Protein AF-A0A842XW14-F1 (afdb_monomer_lite)

Structure (mmCIF, N/CA/C/O backbone):
data_AF-A0A842XW14-F1
#
_entry.id   AF-A0A842XW14-F1
#
loop_
_atom_site.group_PDB
_atom_site.id
_atom_site.type_symbol
_atom_site.label_atom_id
_atom_site.label_alt_id
_atom_si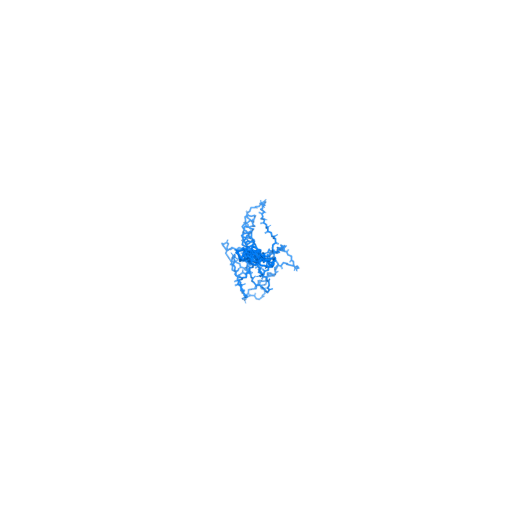te.label_comp_id
_atom_site.label_asym_id
_atom_site.label_entity_id
_atom_site.label_seq_id
_atom_site.pdbx_PDB_ins_code
_atom_site.Cartn_x
_atom_site.Cartn_y
_atom_site.Cartn_z
_atom_site.occupancy
_atom_site.B_iso_or_equiv
_atom_site.auth_seq_id
_atom_site.auth_comp_id
_atom_site.auth_asym_id
_atom_site.auth_atom_id
_atom_site.pdbx_PDB_model_num
ATOM 1 N N . MET A 1 1 ? -51.300 7.026 82.397 1.00 35.69 1 MET A N 1
ATOM 2 C CA . MET A 1 1 ? -50.191 6.154 81.937 1.00 35.69 1 MET A CA 1
ATOM 3 C C . MET A 1 1 ? -49.893 6.423 80.461 1.00 35.69 1 MET A C 1
ATOM 5 O O . MET A 1 1 ? -50.723 6.109 79.620 1.00 35.69 1 MET A O 1
ATOM 9 N N . ARG A 1 2 ? -48.755 7.052 80.123 1.00 41.75 2 ARG A N 1
ATOM 10 C CA . ARG A 1 2 ? -48.325 7.277 78.725 1.00 41.75 2 ARG A CA 1
ATOM 11 C C . ARG A 1 2 ? -47.311 6.206 78.323 1.00 41.75 2 ARG A C 1
ATOM 13 O O . ARG A 1 2 ? -46.204 6.173 78.850 1.00 41.75 2 ARG A O 1
ATOM 20 N N . VAL A 1 3 ? -47.691 5.346 77.382 1.00 51.59 3 VAL A N 1
ATOM 21 C CA . VAL A 1 3 ? -46.835 4.283 76.839 1.00 51.59 3 VAL A CA 1
ATOM 22 C C . VAL A 1 3 ? -45.753 4.903 75.943 1.00 51.59 3 VAL A C 1
ATOM 24 O O . VAL A 1 3 ? -46.060 5.491 74.903 1.00 51.59 3 VAL A O 1
ATOM 27 N N . LYS A 1 4 ? -44.478 4.782 76.341 1.00 53.12 4 LYS A N 1
ATOM 28 C CA . LYS A 1 4 ? -43.309 5.168 75.529 1.00 53.12 4 LYS A CA 1
ATOM 29 C C . LYS A 1 4 ? -43.248 4.278 74.280 1.00 53.12 4 LYS A C 1
ATOM 31 O O . LYS A 1 4 ? -42.921 3.099 74.366 1.00 53.12 4 LYS A O 1
ATOM 36 N N . LYS A 1 5 ? -43.556 4.836 73.105 1.00 54.53 5 LYS A N 1
ATOM 37 C CA . LYS A 1 5 ? -43.318 4.162 71.816 1.00 54.53 5 LYS A CA 1
ATOM 38 C C . LYS A 1 5 ? -41.808 4.097 71.563 1.00 54.53 5 LYS A C 1
ATOM 40 O O . LYS A 1 5 ? -41.139 5.126 71.598 1.00 54.53 5 LYS A O 1
ATOM 45 N N . SER A 1 6 ? -41.288 2.893 71.323 1.00 57.12 6 SER A N 1
ATOM 46 C CA . SER A 1 6 ? -39.859 2.644 71.113 1.00 57.12 6 SER A CA 1
ATOM 47 C C . SER A 1 6 ? -39.310 3.386 69.877 1.00 57.12 6 SER A C 1
ATOM 49 O O . SER A 1 6 ? -39.993 3.473 68.847 1.00 57.12 6 SER A O 1
ATOM 51 N N . PRO A 1 7 ? -38.067 3.906 69.937 1.00 56.12 7 PRO A N 1
ATOM 52 C CA . PRO A 1 7 ? -37.458 4.700 68.860 1.00 56.12 7 PRO A CA 1
ATOM 53 C C . PRO A 1 7 ? -37.222 3.896 67.567 1.00 56.12 7 PRO A C 1
ATOM 55 O O . PRO A 1 7 ? -37.157 4.467 66.479 1.00 56.12 7 PRO A O 1
ATOM 58 N N . PHE A 1 8 ? -37.206 2.563 67.649 1.00 54.59 8 PHE A N 1
ATOM 59 C CA . PHE A 1 8 ? -36.977 1.664 66.513 1.00 54.59 8 PHE A CA 1
ATOM 60 C C . PHE A 1 8 ? -38.093 1.656 65.457 1.00 54.59 8 PHE A C 1
ATOM 62 O O . PHE A 1 8 ? -37.846 1.315 64.301 1.00 54.59 8 PHE A O 1
ATOM 69 N N . LYS A 1 9 ? -39.319 2.089 65.786 1.00 51.59 9 LYS A N 1
ATOM 70 C CA . LYS A 1 9 ? -40.409 2.163 64.794 1.00 51.59 9 LYS A CA 1
ATOM 71 C C . LYS A 1 9 ? -40.270 3.332 63.806 1.00 51.59 9 LYS A C 1
ATOM 73 O O . LYS A 1 9 ? -40.943 3.316 62.777 1.00 51.59 9 LYS A O 1
ATOM 78 N N . ARG A 1 10 ? -39.412 4.329 64.077 1.00 50.72 10 ARG A N 1
ATOM 79 C CA . ARG A 1 10 ? -39.218 5.502 63.197 1.00 50.72 10 ARG A CA 1
ATOM 80 C C . ARG A 1 10 ? -38.214 5.274 62.061 1.00 50.72 10 ARG A C 1
ATOM 82 O O . ARG A 1 10 ? -38.379 5.888 61.013 1.00 50.72 10 ARG A O 1
ATOM 89 N N . LEU A 1 11 ? -37.267 4.344 62.201 1.00 55.06 11 LEU A N 1
ATOM 90 C CA . LEU A 1 11 ? -36.289 4.024 61.146 1.00 55.06 11 LEU A CA 1
ATOM 91 C C . LEU A 1 11 ? -36.892 3.241 59.966 1.00 55.06 11 LEU A C 1
ATOM 93 O O . LEU A 1 11 ? -36.373 3.274 58.856 1.00 55.06 11 LEU A O 1
ATOM 97 N N . ARG A 1 12 ? -38.041 2.582 60.158 1.00 52.84 12 ARG A N 1
ATOM 98 C CA . ARG A 1 12 ? -38.680 1.742 59.128 1.00 52.84 12 ARG A CA 1
ATOM 99 C C . ARG A 1 12 ? -39.510 2.532 58.097 1.00 52.84 12 ARG A C 1
ATOM 101 O O . ARG A 1 12 ? -40.122 1.925 57.221 1.00 52.84 12 ARG A O 1
ATOM 108 N N . LYS A 1 13 ? -39.553 3.871 58.192 1.00 51.78 13 LYS A N 1
ATOM 109 C CA . LYS A 1 13 ? -40.448 4.738 57.396 1.00 51.78 13 LYS A CA 1
ATOM 110 C C . LYS A 1 13 ? -39.826 5.325 56.114 1.00 51.78 13 LYS A C 1
ATOM 112 O O . LYS A 1 13 ? -40.566 5.871 55.305 1.00 51.78 13 LYS A O 1
ATOM 117 N N . ASN A 1 14 ? -38.527 5.127 55.864 1.00 54.88 14 ASN A N 1
ATOM 118 C CA . ASN A 1 14 ? -37.814 5.667 54.690 1.00 54.88 14 ASN A CA 1
ATOM 119 C C . ASN A 1 14 ? -37.625 4.654 53.539 1.00 54.88 14 ASN A C 1
ATOM 121 O O . ASN A 1 14 ? -36.619 4.670 52.842 1.00 54.88 14 ASN A O 1
ATOM 125 N N . LYS A 1 15 ? -38.597 3.763 53.298 1.00 55.72 15 LYS A N 1
ATOM 126 C CA . LYS A 1 15 ? -38.545 2.816 52.162 1.00 55.72 15 LYS A CA 1
ATOM 127 C C . LYS A 1 15 ? -38.905 3.431 50.801 1.00 55.72 15 LYS A C 1
ATOM 129 O O . LYS A 1 15 ? -38.630 2.815 49.781 1.00 55.72 15 LYS A O 1
ATOM 134 N N . LYS A 1 16 ? -39.499 4.631 50.767 1.00 55.66 16 LYS A N 1
ATOM 135 C CA . LYS A 1 16 ? -39.965 5.265 49.517 1.00 55.66 16 LYS A CA 1
ATOM 136 C C . LYS A 1 16 ? -38.845 5.859 48.648 1.00 55.66 16 LYS A C 1
ATOM 138 O O . LYS A 1 16 ? -39.075 6.073 47.468 1.00 55.66 16 LYS A O 1
ATOM 143 N N . ALA A 1 17 ? -37.651 6.085 49.204 1.00 57.38 17 ALA A N 1
ATOM 144 C CA . ALA A 1 17 ? -36.515 6.679 48.486 1.00 57.38 17 ALA A CA 1
ATOM 145 C C . ALA A 1 17 ? -35.381 5.683 48.167 1.00 57.38 17 ALA A C 1
ATOM 147 O O . ALA A 1 17 ? -34.461 6.021 47.429 1.00 57.38 17 ALA A O 1
ATOM 148 N N . ALA A 1 18 ? -35.445 4.451 48.686 1.00 62.31 18 ALA A N 1
ATOM 149 C CA . ALA A 1 18 ? -34.406 3.450 48.450 1.00 62.31 18 ALA A CA 1
ATOM 150 C C . ALA A 1 18 ? -34.466 2.867 47.028 1.00 62.31 18 ALA A C 1
ATOM 152 O O . ALA A 1 18 ? -33.426 2.696 46.404 1.00 62.31 18 ALA A O 1
ATOM 153 N N . SER A 1 19 ? -35.661 2.596 46.483 1.00 68.94 19 SER A N 1
ATOM 154 C CA . SER A 1 19 ? -35.764 2.006 45.140 1.00 68.94 19 SER A CA 1
ATOM 155 C C . SER A 1 19 ? -35.333 2.955 44.014 1.00 68.94 19 SER A C 1
ATOM 157 O O . SER A 1 19 ? -34.617 2.483 43.133 1.00 68.94 19 SER A O 1
ATOM 159 N N . PRO A 1 20 ? -35.651 4.272 44.033 1.00 82.12 20 PRO A N 1
ATOM 160 C CA . PRO A 1 20 ? -35.146 5.192 43.015 1.00 82.12 20 PRO A CA 1
AT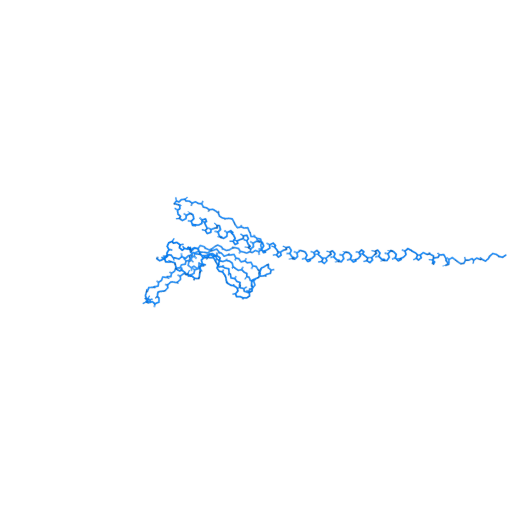OM 161 C C . PRO A 1 20 ? -33.626 5.365 43.097 1.00 82.12 20 PRO A C 1
ATOM 163 O O . PRO A 1 20 ? -32.967 5.415 42.066 1.00 82.12 20 PRO A O 1
ATOM 166 N N . ALA A 1 21 ? -33.059 5.393 44.309 1.00 82.25 21 ALA A N 1
ATOM 167 C CA . ALA A 1 21 ? -31.615 5.499 44.506 1.00 82.25 21 ALA A CA 1
ATOM 168 C C . ALA A 1 21 ? -30.872 4.257 43.986 1.00 82.25 21 ALA A C 1
ATOM 170 O O . ALA A 1 21 ? -29.895 4.387 43.258 1.00 82.25 21 ALA A O 1
ATOM 171 N N . ILE A 1 22 ? -31.368 3.053 44.292 1.00 83.19 22 ILE A N 1
ATOM 172 C CA . ILE A 1 22 ? -30.786 1.798 43.789 1.00 83.19 22 ILE A CA 1
ATOM 173 C C . ILE A 1 22 ? -30.888 1.733 42.260 1.00 83.19 22 ILE A C 1
ATOM 175 O O . ILE A 1 22 ? -29.916 1.389 41.596 1.00 83.19 22 ILE A O 1
ATOM 179 N N . SER A 1 23 ? -32.033 2.114 41.686 1.00 86.38 23 SER A N 1
ATOM 180 C CA . SER A 1 23 ? -32.217 2.102 40.232 1.00 86.38 23 SER A CA 1
ATOM 181 C C . SER A 1 23 ? -31.313 3.116 39.530 1.00 86.38 23 SER A C 1
ATOM 183 O O . SER A 1 23 ? -30.746 2.800 38.490 1.00 86.38 23 SER A O 1
ATOM 185 N N . MET A 1 24 ? -31.129 4.306 40.111 1.00 88.75 24 MET A N 1
ATOM 186 C CA . MET A 1 24 ? -30.204 5.314 39.592 1.00 88.75 24 MET A CA 1
ATOM 187 C C . MET A 1 24 ? -28.760 4.802 39.608 1.00 88.75 24 MET A C 1
ATOM 189 O O . MET A 1 24 ? -28.069 4.955 38.610 1.00 88.75 24 MET A O 1
ATOM 193 N N . VAL A 1 25 ? -28.328 4.141 40.689 1.00 91.50 25 VAL A N 1
ATOM 194 C CA . VAL A 1 25 ? -26.983 3.545 40.788 1.00 91.50 25 VAL A CA 1
ATOM 195 C C . VAL A 1 25 ? -26.774 2.440 39.752 1.00 91.50 25 VAL A C 1
ATOM 197 O O . VAL A 1 25 ? -25.713 2.364 39.141 1.00 91.50 25 VAL A O 1
ATOM 200 N N . ILE A 1 26 ? -27.781 1.594 39.519 1.00 92.44 26 ILE A N 1
ATOM 201 C CA . ILE A 1 26 ? -27.700 0.550 38.488 1.00 92.44 26 ILE A CA 1
ATOM 202 C C . ILE A 1 26 ? -27.589 1.185 37.098 1.00 92.44 26 ILE A C 1
ATOM 204 O O . ILE A 1 26 ? -26.730 0.787 36.318 1.00 92.44 26 ILE A O 1
ATOM 208 N N . ILE A 1 27 ? -28.414 2.192 36.793 1.00 94.94 27 ILE A N 1
ATOM 209 C CA . ILE A 1 27 ? -28.378 2.881 35.498 1.00 94.94 27 ILE A CA 1
ATOM 210 C C . ILE A 1 27 ? -27.020 3.554 35.288 1.00 94.94 27 ILE A C 1
ATOM 212 O O . ILE A 1 27 ? -26.412 3.350 34.241 1.00 94.94 27 ILE A O 1
ATOM 216 N N . THR A 1 28 ? -26.504 4.301 36.271 1.00 95.00 28 THR A N 1
ATOM 217 C CA . THR A 1 28 ? -25.200 4.965 36.135 1.00 95.00 28 THR A CA 1
ATOM 218 C C . THR A 1 28 ? -24.074 3.949 35.958 1.00 95.00 28 THR A C 1
ATOM 220 O O . THR A 1 28 ? -23.258 4.104 35.050 1.00 95.00 28 THR A O 1
ATOM 223 N N . ALA A 1 29 ? -24.067 2.861 36.731 1.00 94.25 29 ALA A N 1
ATOM 224 C CA . ALA A 1 29 ? -23.090 1.786 36.574 1.00 94.25 29 ALA A CA 1
ATOM 225 C C . ALA A 1 29 ? -23.135 1.164 35.167 1.00 94.25 29 ALA A C 1
ATOM 227 O O . ALA A 1 29 ? -22.098 1.039 34.516 1.00 94.25 29 ALA A O 1
ATOM 228 N N . VAL A 1 30 ? -24.328 0.841 34.657 1.00 96.38 30 VAL A N 1
ATOM 229 C CA . VAL A 1 30 ? -24.500 0.286 33.306 1.00 96.38 30 VAL A CA 1
ATOM 230 C C . VAL A 1 30 ? -24.051 1.281 32.236 1.00 96.38 30 VAL A C 1
ATOM 232 O O . VAL A 1 30 ? -23.348 0.890 31.307 1.00 96.38 30 VAL A O 1
ATOM 235 N N . THR A 1 31 ? -24.388 2.568 32.370 1.00 96.31 31 THR A N 1
ATOM 236 C CA . THR A 1 31 ? -23.953 3.586 31.401 1.00 96.31 31 THR A CA 1
ATOM 237 C C . THR A 1 31 ? -22.433 3.719 31.345 1.00 96.31 31 THR A C 1
ATOM 239 O O . THR A 1 31 ? -21.884 3.802 30.252 1.00 96.31 31 THR A O 1
ATOM 242 N N . ILE A 1 32 ? -21.739 3.656 32.488 1.00 96.56 32 ILE A N 1
ATOM 243 C CA . ILE A 1 32 ? -20.270 3.711 32.531 1.00 96.56 32 ILE A CA 1
ATOM 244 C C . ILE A 1 32 ? -19.671 2.502 31.803 1.00 96.56 32 ILE A C 1
ATOM 246 O O . ILE A 1 32 ? -18.784 2.667 30.968 1.00 96.56 32 ILE A O 1
ATOM 250 N N . VAL A 1 33 ? -20.179 1.295 32.073 1.00 96.94 33 VAL A N 1
ATOM 251 C CA . VAL A 1 33 ? -19.695 0.067 31.422 1.00 96.94 33 VAL A CA 1
ATOM 252 C C . VAL A 1 33 ? -19.920 0.114 29.910 1.00 96.94 33 VAL A C 1
ATOM 254 O O . VAL A 1 33 ? -19.004 -0.195 29.150 1.00 96.94 33 VAL A O 1
ATOM 257 N N . LEU A 1 34 ? -21.101 0.546 29.457 1.00 96.38 34 LEU A N 1
ATOM 258 C CA . LEU A 1 34 ? -21.400 0.672 28.029 1.00 96.38 34 LEU A CA 1
ATOM 259 C C . LEU A 1 34 ? -20.477 1.677 27.334 1.00 96.38 34 LEU A C 1
ATOM 261 O O . LEU A 1 34 ? -19.985 1.385 26.248 1.00 96.38 34 LEU A O 1
ATOM 265 N N . VAL A 1 35 ? -20.203 2.826 27.960 1.00 97.12 35 VAL A N 1
ATOM 266 C CA . VAL A 1 35 ? -19.292 3.839 27.405 1.00 97.12 35 VAL A CA 1
ATOM 267 C C . VAL A 1 35 ? -17.868 3.299 27.285 1.00 97.12 35 VAL A C 1
ATOM 269 O O . VAL A 1 35 ? -17.224 3.534 26.265 1.00 97.12 35 VAL A O 1
ATOM 272 N N . LEU A 1 36 ? -17.383 2.539 28.271 1.00 96.25 36 LEU A N 1
ATOM 273 C CA . LEU A 1 36 ? -16.050 1.933 28.210 1.00 96.25 36 LEU A CA 1
ATOM 274 C C . LEU A 1 36 ? -15.940 0.922 27.063 1.00 96.25 36 LEU A C 1
ATOM 276 O O . LEU A 1 36 ? -15.016 1.011 26.257 1.00 96.25 36 LEU A O 1
ATOM 280 N N . VAL A 1 37 ? -16.906 0.005 26.946 1.00 96.25 37 VAL A N 1
ATOM 281 C CA . VAL A 1 37 ? -16.916 -1.005 25.874 1.00 96.25 37 VAL A CA 1
ATOM 282 C C . VAL A 1 37 ? -17.044 -0.345 24.500 1.00 96.25 37 VAL A C 1
ATOM 284 O O . VAL A 1 37 ? -16.290 -0.675 23.583 1.00 96.25 37 VAL A O 1
ATOM 287 N N . ALA A 1 38 ? -17.958 0.620 24.359 1.00 95.81 38 ALA A N 1
ATOM 288 C CA . ALA A 1 38 ? -18.144 1.358 23.116 1.00 95.81 38 ALA A CA 1
ATOM 289 C C . ALA A 1 38 ? -16.890 2.156 22.737 1.00 95.81 38 ALA A C 1
ATOM 291 O O . ALA A 1 38 ? -16.487 2.130 21.578 1.00 95.81 38 ALA A O 1
ATOM 292 N N . GLY A 1 39 ? -16.238 2.811 23.702 1.00 95.44 39 GLY A N 1
ATOM 293 C CA . GLY A 1 39 ? -15.000 3.558 23.485 1.00 95.44 39 GLY A CA 1
ATOM 294 C C . GLY A 1 39 ? -13.854 2.668 23.005 1.00 95.44 39 GLY A C 1
ATOM 295 O O . GLY A 1 39 ? -13.194 2.995 22.020 1.00 95.44 39 GLY A O 1
ATOM 296 N N . SER A 1 40 ? -13.654 1.506 23.636 1.00 94.19 40 SER A N 1
ATOM 297 C CA . SER A 1 40 ? -12.635 0.543 23.201 1.00 94.19 40 SER A CA 1
ATOM 298 C C . SER A 1 40 ? -12.898 0.006 21.793 1.00 94.19 40 SER A C 1
ATOM 300 O O . SER A 1 40 ? -11.971 -0.097 20.990 1.00 94.19 40 SER A O 1
ATOM 302 N N . TYR A 1 41 ? -14.154 -0.310 21.468 1.00 94.62 41 TYR A N 1
ATOM 303 C CA . TYR A 1 41 ? -14.524 -0.785 20.133 1.00 94.62 41 TYR A CA 1
ATOM 304 C C . TYR A 1 41 ? -14.377 0.308 19.064 1.00 94.62 41 TYR A C 1
ATOM 306 O O . TYR A 1 41 ? -13.868 0.050 17.969 1.00 94.62 41 TYR A O 1
ATOM 314 N N . ALA A 1 42 ? -14.786 1.537 19.389 1.00 94.06 42 ALA A N 1
ATOM 315 C CA . ALA A 1 42 ? -14.648 2.689 18.508 1.00 94.06 42 ALA A CA 1
ATOM 316 C C . ALA A 1 42 ? -13.176 2.965 18.188 1.00 94.06 42 ALA A C 1
ATOM 318 O O . ALA A 1 42 ? -12.848 3.158 17.022 1.00 94.06 42 ALA A O 1
ATOM 319 N N . TYR A 1 43 ? -12.289 2.901 19.187 1.00 91.38 43 TYR A N 1
ATOM 320 C CA . TYR A 1 43 ? -10.852 3.085 18.984 1.00 91.38 43 TYR A CA 1
ATOM 321 C C . TYR A 1 43 ? -10.283 2.076 17.976 1.00 91.38 43 TYR A C 1
ATOM 323 O O . TYR A 1 43 ? -9.708 2.474 16.967 1.00 91.38 43 TYR A O 1
ATOM 331 N N . GLN A 1 44 ? -10.524 0.777 18.191 1.00 90.00 44 GLN A N 1
ATOM 332 C CA . GLN A 1 44 ? -10.038 -0.272 17.282 1.00 90.00 44 GLN A CA 1
ATOM 333 C C . GLN A 1 44 ? -10.604 -0.122 15.864 1.00 90.00 44 GLN A C 1
ATOM 335 O O . GLN A 1 44 ? -9.920 -0.384 14.877 1.00 90.00 44 GLN A O 1
ATOM 340 N N . THR A 1 45 ? -11.868 0.290 15.748 1.00 90.69 45 THR A N 1
ATOM 341 C CA . THR A 1 45 ? -12.520 0.477 14.447 1.00 90.69 45 THR A CA 1
ATOM 342 C C . THR A 1 45 ? -11.949 1.682 13.705 1.00 90.69 45 THR A C 1
ATOM 344 O O . THR A 1 45 ? -11.669 1.579 12.512 1.00 90.69 45 THR A O 1
ATOM 347 N N . LEU A 1 46 ? -11.742 2.802 14.402 1.00 93.62 46 LEU A N 1
ATOM 348 C CA . LEU A 1 46 ? -11.154 4.012 13.828 1.00 93.62 46 LEU A CA 1
ATOM 349 C C . LEU A 1 46 ? -9.732 3.756 13.337 1.00 93.62 46 LEU A C 1
ATOM 351 O O . LEU A 1 46 ? -9.402 4.139 12.220 1.00 93.62 46 LEU A O 1
ATOM 355 N N . GLU A 1 47 ? -8.921 3.056 14.126 1.00 91.00 47 GLU A N 1
ATOM 356 C CA . GLU A 1 47 ? -7.546 2.721 13.759 1.00 91.00 47 GLU A CA 1
ATOM 357 C C . GLU A 1 47 ? -7.493 1.853 12.485 1.00 91.00 47 GLU A C 1
ATOM 359 O O . GLU A 1 47 ? -6.744 2.144 11.551 1.00 91.00 47 GLU A O 1
ATOM 364 N N . ARG A 1 48 ? -8.368 0.841 12.379 1.00 90.25 48 ARG A N 1
ATOM 365 C CA . ARG A 1 48 ? -8.504 0.027 11.157 1.00 90.25 48 ARG A CA 1
ATOM 366 C C . ARG A 1 48 ? -8.932 0.849 9.946 1.00 90.25 48 ARG A C 1
ATOM 368 O O . ARG A 1 48 ? -8.369 0.689 8.866 1.00 90.25 48 ARG A O 1
ATOM 375 N N . GLN A 1 49 ? -9.907 1.739 10.121 1.00 92.06 49 GLN A N 1
ATOM 376 C CA . GLN A 1 49 ? -10.384 2.613 9.047 1.00 92.06 49 GLN A CA 1
ATOM 377 C C . GLN A 1 49 ? -9.309 3.599 8.583 1.00 92.06 49 GLN A C 1
ATOM 379 O O . GLN A 1 49 ? -9.185 3.839 7.384 1.00 92.06 49 GLN A O 1
ATOM 384 N N . GLN A 1 50 ? -8.511 4.140 9.504 1.00 92.31 50 GLN A N 1
ATOM 385 C CA . GLN A 1 50 ? -7.390 5.018 9.176 1.00 92.31 50 GLN A CA 1
ATOM 386 C C . GLN A 1 50 ? -6.326 4.281 8.356 1.00 92.31 50 GLN A C 1
ATOM 388 O O . GLN A 1 50 ? -5.925 4.790 7.310 1.00 92.31 50 GLN A O 1
ATOM 393 N N . GLY A 1 51 ? -5.944 3.062 8.752 1.00 90.81 51 GLY A N 1
ATOM 394 C CA . GLY A 1 51 ? -5.011 2.236 7.977 1.00 90.81 51 GLY A CA 1
ATOM 395 C C . GLY A 1 51 ? -5.541 1.875 6.582 1.00 90.81 51 GLY A C 1
ATOM 396 O O . GLY A 1 51 ? -4.821 1.995 5.592 1.00 90.81 51 GLY A O 1
ATOM 397 N N . ALA A 1 52 ? -6.822 1.511 6.465 1.00 91.31 52 ALA A N 1
ATOM 398 C CA . ALA A 1 52 ? -7.449 1.246 5.167 1.00 91.31 52 ALA A CA 1
ATOM 399 C C . ALA A 1 52 ? -7.520 2.505 4.278 1.00 91.31 52 ALA A C 1
ATOM 401 O O . ALA A 1 52 ? -7.293 2.437 3.069 1.00 91.31 52 ALA A O 1
ATOM 402 N N . SER A 1 53 ? -7.791 3.671 4.870 1.00 93.44 53 SER A N 1
ATOM 403 C CA . SER A 1 53 ? -7.786 4.950 4.153 1.00 93.44 53 SER A CA 1
ATOM 404 C C . SER A 1 53 ? -6.381 5.351 3.696 1.00 93.44 53 SER A C 1
ATOM 406 O O . SER A 1 53 ? -6.229 5.924 2.613 1.00 93.44 53 SER A O 1
ATOM 408 N N . GLU A 1 54 ? -5.351 5.069 4.498 1.00 92.69 54 GLU A N 1
ATOM 409 C CA . GLU A 1 54 ? -3.955 5.265 4.104 1.00 92.69 54 GLU A CA 1
ATOM 410 C C . GLU A 1 54 ? -3.618 4.400 2.891 1.00 92.69 54 GLU A C 1
ATOM 412 O O . GLU A 1 54 ? -3.092 4.926 1.914 1.00 92.69 54 GLU A O 1
ATOM 417 N N . PHE A 1 55 ? -3.991 3.118 2.904 1.00 92.38 55 PHE A N 1
ATOM 418 C CA . PHE A 1 55 ? -3.750 2.209 1.784 1.00 92.38 55 PHE A CA 1
ATOM 419 C C . PHE A 1 55 ? -4.326 2.745 0.463 1.00 92.38 55 PHE A C 1
ATOM 421 O O . PHE A 1 55 ? -3.618 2.813 -0.542 1.00 92.38 55 PHE A O 1
ATOM 428 N N . GLU A 1 56 ? -5.582 3.203 0.462 1.00 91.69 56 GLU A N 1
ATOM 429 C CA . GLU A 1 56 ? -6.199 3.793 -0.736 1.00 91.69 56 GLU A CA 1
ATOM 430 C C . GLU A 1 56 ? -5.538 5.113 -1.159 1.00 91.69 56 GLU A C 1
ATOM 432 O O . GLU A 1 56 ? -5.448 5.421 -2.350 1.00 91.69 56 GLU A O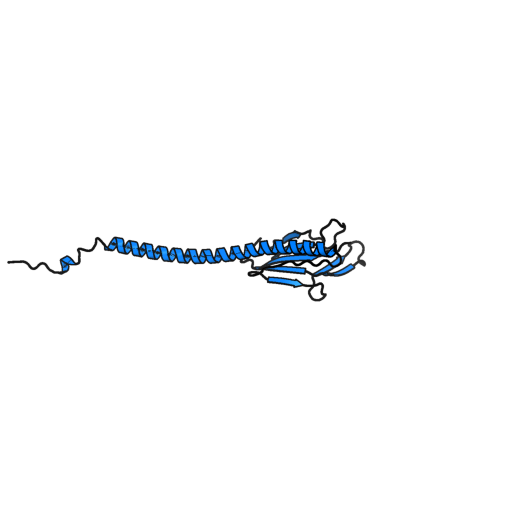 1
ATOM 437 N N . THR A 1 57 ? -5.037 5.892 -0.200 1.00 93.69 57 THR A N 1
ATOM 438 C CA . THR A 1 57 ? -4.288 7.121 -0.488 1.00 93.69 57 THR A CA 1
ATOM 439 C C . THR A 1 57 ? -2.940 6.797 -1.127 1.00 93.69 57 THR A C 1
ATOM 441 O O . THR A 1 57 ? -2.600 7.377 -2.156 1.00 93.69 57 THR A O 1
ATOM 444 N N . VAL A 1 58 ? -2.202 5.828 -0.582 1.00 92.62 58 VAL A N 1
ATOM 445 C CA . VAL A 1 58 ? -0.908 5.391 -1.116 1.00 92.62 58 VAL A CA 1
ATOM 446 C C . VAL A 1 58 ? -1.064 4.786 -2.505 1.00 92.62 58 VAL A C 1
ATOM 448 O O . VAL A 1 58 ? -0.296 5.128 -3.399 1.00 92.62 58 VAL A O 1
ATOM 451 N N . LYS A 1 59 ? -2.094 3.965 -2.731 1.00 91.94 59 LYS A N 1
ATOM 452 C CA . LYS A 1 59 ? -2.434 3.441 -4.059 1.00 91.94 59 LYS A CA 1
ATOM 453 C C . LYS A 1 59 ? -2.580 4.562 -5.093 1.00 91.94 59 LYS A C 1
ATOM 455 O O . LYS A 1 59 ? -2.024 4.464 -6.182 1.00 91.94 59 LYS A O 1
ATOM 460 N N . LYS A 1 60 ? -3.277 5.651 -4.749 1.00 92.19 60 LYS A N 1
ATOM 461 C CA . LYS A 1 60 ? -3.395 6.830 -5.624 1.00 92.19 60 LYS A CA 1
ATOM 462 C C . LYS A 1 60 ? -2.061 7.556 -5.794 1.00 92.19 60 LYS A C 1
ATOM 464 O O . LYS A 1 60 ? -1.723 7.909 -6.917 1.00 92.19 60 LYS A O 1
ATOM 469 N N . SER A 1 61 ? -1.288 7.742 -4.723 1.00 91.62 61 SER A N 1
ATOM 470 C CA . SER A 1 61 ? 0.046 8.353 -4.805 1.00 91.62 61 SER A CA 1
ATOM 471 C C . SER A 1 61 ? 1.000 7.567 -5.707 1.00 91.62 61 SER A C 1
ATOM 473 O O . SER A 1 61 ? 1.784 8.182 -6.420 1.00 91.62 61 SER A O 1
ATOM 475 N N . ILE A 1 62 ? 0.925 6.231 -5.713 1.00 91.12 62 ILE A N 1
ATOM 476 C CA . ILE A 1 62 ? 1.711 5.368 -6.608 1.00 91.12 62 ILE A CA 1
ATOM 477 C C . ILE A 1 62 ? 1.344 5.627 -8.074 1.00 91.12 62 ILE A C 1
ATOM 479 O O . ILE A 1 62 ? 2.238 5.761 -8.902 1.00 91.12 62 ILE A O 1
ATOM 483 N N . LEU A 1 63 ? 0.053 5.749 -8.395 1.00 90.69 63 LEU A N 1
ATOM 484 C CA . LEU A 1 63 ? -0.393 6.065 -9.758 1.00 90.69 63 LEU A CA 1
ATOM 485 C C . LEU A 1 63 ? 0.029 7.478 -10.186 1.00 90.69 63 LEU A C 1
ATOM 487 O O . LEU A 1 63 ? 0.526 7.666 -11.288 1.00 90.69 63 LEU A O 1
ATOM 491 N N . VAL A 1 64 ? -0.084 8.463 -9.290 1.00 91.19 64 VAL A N 1
ATOM 492 C CA . VAL A 1 64 ? 0.406 9.829 -9.549 1.00 91.19 64 VAL A CA 1
ATOM 493 C C . VAL A 1 64 ? 1.924 9.845 -9.746 1.00 91.19 64 VAL A C 1
ATOM 495 O O . VAL A 1 64 ? 2.431 10.625 -10.548 1.00 91.19 64 VAL A O 1
ATOM 498 N N . PHE A 1 65 ? 2.661 8.999 -9.024 1.00 89.81 65 PHE A N 1
ATOM 499 C CA . PHE A 1 65 ? 4.098 8.852 -9.220 1.00 89.81 65 PHE A CA 1
ATOM 500 C C . PHE A 1 65 ? 4.431 8.247 -10.589 1.00 89.81 65 PHE A C 1
ATOM 502 O O . PHE A 1 65 ? 5.317 8.764 -11.257 1.00 89.81 65 PHE A O 1
ATOM 509 N N . ASP A 1 66 ? 3.717 7.207 -11.025 1.00 89.06 66 ASP A N 1
ATOM 510 C CA . ASP A 1 66 ? 3.863 6.641 -12.374 1.00 89.06 66 ASP A CA 1
ATOM 511 C C . ASP A 1 66 ? 3.598 7.695 -13.465 1.00 89.06 66 ASP A C 1
ATOM 513 O O . ASP A 1 66 ? 4.417 7.872 -14.369 1.00 89.06 66 ASP A O 1
ATOM 517 N N . ASP A 1 67 ? 2.526 8.480 -13.333 1.00 88.00 67 ASP A N 1
ATOM 518 C CA . ASP A 1 67 ? 2.231 9.582 -14.256 1.00 88.00 67 ASP A CA 1
ATOM 519 C C . ASP A 1 67 ? 3.333 10.652 -14.252 1.00 88.00 67 ASP A C 1
ATOM 521 O O . ASP A 1 67 ? 3.733 11.138 -15.309 1.00 88.00 67 ASP A O 1
ATOM 525 N N . ALA A 1 68 ? 3.866 10.994 -13.076 1.00 88.12 68 ALA A N 1
ATOM 526 C CA . ALA A 1 68 ? 4.967 11.941 -12.935 1.00 88.12 68 ALA A CA 1
ATOM 527 C C . ALA A 1 68 ? 6.266 11.432 -13.578 1.00 88.12 68 ALA A C 1
ATOM 529 O O . ALA A 1 68 ? 6.971 12.213 -14.216 1.00 88.12 68 ALA A O 1
ATOM 530 N N . VAL A 1 69 ? 6.584 10.142 -13.429 1.00 86.12 69 VAL A N 1
ATOM 531 C CA . VAL A 1 69 ? 7.749 9.525 -14.079 1.00 86.12 69 VAL A CA 1
ATOM 532 C C . VAL A 1 69 ? 7.567 9.511 -15.591 1.00 86.12 69 VAL A C 1
ATOM 534 O O . VAL A 1 69 ? 8.500 9.865 -16.310 1.00 86.12 69 VAL A O 1
ATOM 537 N N . ARG A 1 70 ? 6.369 9.173 -16.081 1.00 82.19 70 ARG A N 1
ATOM 538 C CA . ARG A 1 70 ? 6.065 9.201 -17.515 1.00 82.19 70 ARG A CA 1
ATOM 539 C C . ARG A 1 70 ? 6.214 10.608 -18.088 1.00 82.19 70 ARG A C 1
ATOM 541 O O . ARG A 1 70 ? 6.817 10.762 -19.139 1.00 82.19 70 ARG A O 1
ATOM 548 N N . ASP A 1 71 ? 5.698 11.623 -17.404 1.00 84.19 71 ASP A N 1
ATOM 549 C CA . ASP A 1 71 ? 5.791 13.020 -17.841 1.00 84.19 71 ASP A CA 1
ATOM 550 C C . ASP A 1 71 ? 7.251 13.503 -17.925 1.00 84.19 71 ASP A C 1
ATOM 552 O O . ASP A 1 71 ? 7.660 14.062 -18.939 1.00 84.19 71 ASP A O 1
ATOM 556 N N . VAL A 1 72 ? 8.076 13.198 -16.913 1.00 85.62 72 VAL A N 1
ATOM 557 C CA . VAL A 1 72 ? 9.516 13.529 -16.923 1.00 85.62 72 VAL A CA 1
ATOM 558 C C . VAL A 1 72 ? 10.277 12.760 -18.001 1.00 85.62 72 VAL A C 1
ATOM 560 O O . VAL A 1 72 ? 11.217 13.295 -18.580 1.00 85.62 72 VAL A O 1
ATOM 563 N N . ALA A 1 73 ? 9.886 11.520 -18.304 1.00 79.56 73 ALA A N 1
ATOM 564 C CA . ALA A 1 73 ? 10.531 10.744 -19.361 1.00 79.56 73 ALA A CA 1
ATOM 565 C C . ALA A 1 73 ? 10.373 11.389 -20.751 1.00 79.56 73 ALA A C 1
ATOM 567 O O . ALA A 1 73 ? 11.228 11.187 -21.613 1.00 79.56 73 ALA A O 1
ATOM 568 N N . TRP A 1 74 ? 9.314 12.179 -20.964 1.00 79.25 74 TRP A N 1
ATOM 569 C CA . TRP A 1 74 ? 9.066 12.893 -22.219 1.00 79.25 74 TRP A CA 1
ATOM 570 C C . TRP A 1 74 ? 9.617 14.329 -22.245 1.00 79.25 74 TRP A C 1
ATOM 572 O O . TRP A 1 74 ? 9.759 14.886 -23.334 1.00 79.25 74 TRP A O 1
ATOM 582 N N . ASP A 1 75 ? 9.955 14.920 -21.093 1.00 81.81 75 ASP A N 1
ATOM 583 C CA . ASP A 1 75 ? 10.461 16.295 -20.979 1.00 81.81 75 ASP A CA 1
ATOM 584 C C . ASP A 1 75 ? 11.924 16.329 -20.504 1.00 81.81 75 ASP A C 1
ATOM 586 O O . ASP A 1 75 ? 12.242 16.137 -19.328 1.00 81.81 75 ASP A O 1
ATOM 590 N N . LEU A 1 76 ? 12.846 16.585 -21.437 1.00 74.88 76 LEU A N 1
ATOM 591 C CA . LEU A 1 76 ? 14.283 16.668 -21.167 1.00 74.88 76 LEU A CA 1
ATOM 592 C C . LEU A 1 76 ? 14.594 17.819 -20.194 1.00 74.88 76 LEU A C 1
ATOM 594 O O . LEU A 1 76 ? 14.593 18.989 -20.565 1.00 74.88 76 LEU A O 1
ATOM 598 N N . GLY A 1 77 ? 14.926 17.467 -18.948 1.00 77.06 77 GLY A N 1
ATOM 599 C CA . GLY A 1 77 ? 15.178 18.425 -17.863 1.00 77.06 77 GLY A CA 1
ATOM 600 C C . GLY A 1 77 ? 13.959 18.704 -16.978 1.00 77.06 77 GLY A C 1
ATOM 601 O O . 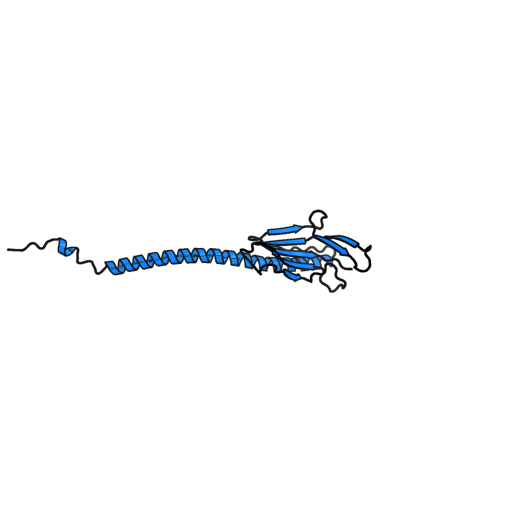GLY A 1 77 ? 14.065 19.481 -16.025 1.00 77.06 77 GLY A O 1
ATOM 602 N N . GLY A 1 78 ? 12.830 18.045 -17.251 1.00 77.31 78 GLY A N 1
ATOM 603 C CA . GLY A 1 78 ? 11.654 18.044 -16.397 1.00 77.31 78 GLY A CA 1
ATOM 604 C C . GLY A 1 78 ? 11.960 17.442 -15.026 1.00 77.31 78 GLY A C 1
ATOM 605 O O . GLY A 1 78 ? 12.717 16.483 -14.882 1.00 77.31 78 GLY A O 1
ATOM 606 N N . SER A 1 79 ? 11.365 18.016 -13.984 1.00 83.81 79 SER A N 1
ATOM 607 C CA . SER A 1 79 ? 11.435 17.475 -12.629 1.00 83.81 79 SER A CA 1
ATOM 608 C C . SER A 1 79 ? 10.041 17.453 -12.032 1.00 83.81 79 SER A C 1
ATOM 610 O O . SER A 1 79 ? 9.320 18.454 -12.039 1.00 83.81 79 SER A O 1
ATOM 612 N N . ARG A 1 80 ? 9.652 16.294 -11.509 1.00 84.50 80 ARG A N 1
ATOM 613 C CA . ARG A 1 80 ? 8.377 16.089 -10.830 1.00 84.50 80 ARG A CA 1
ATOM 614 C C . ARG A 1 80 ? 8.629 15.492 -9.457 1.00 84.50 80 ARG A C 1
ATOM 616 O O . ARG A 1 80 ? 9.622 14.812 -9.218 1.00 84.50 80 ARG A O 1
ATOM 623 N N . SER A 1 81 ? 7.703 15.755 -8.544 1.00 82.75 81 SER A N 1
ATOM 624 C CA . SER A 1 81 ? 7.723 15.193 -7.198 1.00 82.75 81 SER A CA 1
ATOM 625 C C . SER A 1 81 ? 6.370 14.567 -6.894 1.00 82.75 81 SER A C 1
ATOM 627 O O . SER A 1 81 ? 5.330 15.117 -7.253 1.00 82.75 81 SER A O 1
ATOM 629 N N . ALA A 1 82 ? 6.390 13.419 -6.222 1.00 83.38 82 ALA A N 1
ATOM 630 C CA . ALA A 1 82 ? 5.204 12.816 -5.637 1.00 83.38 82 ALA A CA 1
ATOM 631 C C . ALA A 1 82 ? 5.416 12.681 -4.132 1.00 83.38 82 ALA A C 1
ATOM 633 O O . ALA A 1 82 ? 6.527 12.425 -3.662 1.00 83.38 82 ALA A O 1
ATOM 634 N N . ARG A 1 83 ? 4.341 12.865 -3.367 1.00 85.81 83 ARG A N 1
ATOM 635 C CA . ARG A 1 83 ? 4.373 12.773 -1.910 1.00 85.81 83 ARG A CA 1
ATOM 636 C C . ARG A 1 83 ? 3.639 11.524 -1.448 1.00 85.81 83 ARG A C 1
ATOM 638 O O . ARG A 1 83 ? 2.493 11.285 -1.829 1.00 85.81 83 ARG A O 1
ATOM 645 N N . PHE A 1 84 ? 4.293 10.789 -0.557 1.00 85.88 84 PHE A N 1
ATOM 646 C CA . PHE A 1 84 ? 3.709 9.681 0.184 1.00 85.88 84 PHE A CA 1
ATOM 647 C C . PHE A 1 84 ? 3.534 10.104 1.644 1.00 85.88 84 PHE A C 1
ATOM 649 O O . PHE A 1 84 ? 4.402 10.758 2.226 1.00 85.88 84 PHE A O 1
ATOM 656 N N . THR A 1 85 ? 2.389 9.782 2.236 1.00 86.19 85 THR A N 1
ATOM 657 C CA . THR A 1 85 ? 2.124 9.989 3.664 1.00 86.19 85 THR A CA 1
ATOM 658 C C . THR A 1 85 ? 1.778 8.642 4.262 1.00 86.19 85 THR A C 1
ATOM 660 O O . THR A 1 85 ? 0.818 8.013 3.830 1.00 86.19 85 THR A O 1
ATOM 663 N N . ILE A 1 86 ? 2.620 8.193 5.189 1.00 88.06 86 ILE A N 1
ATOM 664 C CA . ILE A 1 86 ? 2.620 6.832 5.717 1.00 88.06 86 ILE A CA 1
ATOM 665 C C . ILE A 1 86 ? 2.735 6.922 7.233 1.00 88.06 86 ILE A C 1
ATOM 667 O O . ILE A 1 86 ? 3.675 7.532 7.740 1.00 88.06 86 ILE A O 1
ATOM 671 N N . ASN A 1 87 ? 1.781 6.322 7.932 1.00 88.00 87 ASN A N 1
ATOM 672 C CA . ASN A 1 87 ? 1.724 6.223 9.386 1.00 88.00 87 ASN A CA 1
ATOM 673 C C . ASN A 1 87 ? 1.524 4.769 9.844 1.00 88.00 87 ASN A C 1
ATOM 675 O O . ASN A 1 87 ? 2.035 4.403 10.899 1.00 88.00 87 ASN A O 1
ATOM 679 N N . TYR A 1 88 ? 0.802 3.947 9.073 1.00 86.69 88 TYR A N 1
ATOM 680 C CA . TYR A 1 88 ? 0.462 2.564 9.446 1.00 86.69 88 TYR A CA 1
ATOM 681 C C . TYR A 1 88 ? 1.247 1.501 8.667 1.00 86.69 88 TYR A C 1
ATOM 683 O O . TYR A 1 88 ? 1.398 0.376 9.150 1.00 86.69 88 TYR A O 1
ATOM 691 N N . GLY A 1 89 ? 1.719 1.833 7.463 1.00 89.06 89 GLY A N 1
ATOM 692 C CA . GLY A 1 89 ? 2.522 0.944 6.622 1.00 89.06 89 GLY A CA 1
ATOM 693 C C . GLY A 1 89 ? 4.016 1.276 6.587 1.00 89.06 89 GLY A C 1
ATOM 694 O O . GLY A 1 89 ? 4.519 2.114 7.332 1.00 89.06 89 GLY A O 1
ATOM 695 N N . GLY A 1 90 ? 4.727 0.619 5.674 1.00 90.69 90 GLY A N 1
ATOM 696 C CA . GLY A 1 90 ? 6.120 0.895 5.332 1.00 90.69 90 GLY A CA 1
ATOM 697 C C . GLY A 1 90 ? 6.280 1.079 3.827 1.00 90.69 90 GLY A C 1
ATOM 698 O O . GLY A 1 90 ? 5.704 0.319 3.048 1.00 90.69 90 GLY A O 1
ATOM 699 N N . LEU A 1 91 ? 7.057 2.084 3.419 1.00 91.25 91 LEU A N 1
ATOM 700 C CA . LEU A 1 91 ? 7.418 2.326 2.022 1.00 91.25 91 LEU A CA 1
ATOM 701 C C . LEU A 1 91 ? 8.903 2.077 1.818 1.00 91.25 91 LEU A C 1
ATOM 703 O O . LEU A 1 91 ? 9.746 2.617 2.530 1.00 91.25 91 LEU A O 1
ATOM 707 N N . GLU A 1 92 ? 9.200 1.311 0.787 1.00 89.12 92 GLU A N 1
ATOM 708 C CA . GLU A 1 92 ? 10.537 1.033 0.313 1.00 89.12 92 GLU A CA 1
ATOM 709 C C . GLU A 1 92 ? 10.661 1.552 -1.112 1.00 89.12 92 GLU A C 1
ATOM 711 O O . GLU A 1 92 ? 9.824 1.276 -1.973 1.00 89.12 92 GLU A O 1
ATOM 716 N N . ILE A 1 93 ? 11.719 2.313 -1.353 1.00 86.00 93 ILE A N 1
ATOM 717 C CA . ILE A 1 93 ? 12.079 2.801 -2.677 1.0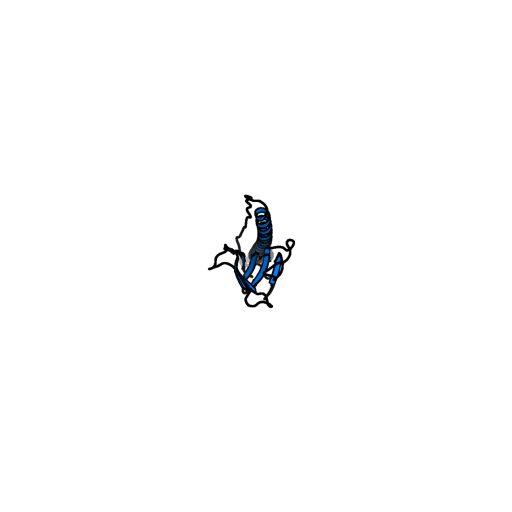0 86.00 93 ILE A CA 1
ATOM 718 C C . ILE A 1 93 ? 13.436 2.194 -2.981 1.00 86.00 93 ILE A C 1
ATOM 720 O O . ILE A 1 93 ? 14.403 2.445 -2.258 1.00 86.00 93 ILE A O 1
ATOM 724 N N . MET A 1 94 ? 13.493 1.377 -4.023 1.00 87.69 94 MET A N 1
ATOM 725 C CA . MET A 1 94 ? 14.715 0.718 -4.445 1.00 87.69 94 MET A CA 1
ATOM 726 C C . MET A 1 94 ? 15.097 1.203 -5.842 1.00 87.69 94 MET A C 1
ATOM 728 O O . MET A 1 94 ? 14.309 1.034 -6.774 1.00 87.69 94 MET A O 1
ATOM 732 N N . PRO A 1 95 ? 16.278 1.817 -6.021 1.00 80.44 95 PRO A N 1
ATOM 733 C CA . PRO A 1 95 ? 16.776 2.139 -7.351 1.00 80.44 95 PRO A CA 1
ATOM 734 C C . PRO A 1 95 ? 17.160 0.863 -8.112 1.00 80.44 95 PRO A C 1
ATOM 736 O O . PRO A 1 95 ? 17.268 -0.216 -7.528 1.00 80.44 95 PRO A O 1
ATOM 739 N N . ASN A 1 96 ? 17.404 1.002 -9.417 1.00 78.81 96 ASN A N 1
ATOM 740 C CA . ASN A 1 96 ? 17.981 -0.075 -10.213 1.00 78.81 96 ASN A CA 1
ATOM 741 C C . ASN A 1 96 ? 19.378 -0.431 -9.658 1.00 78.81 96 ASN A C 1
ATOM 743 O O . ASN A 1 96 ? 20.321 0.347 -9.797 1.00 78.81 96 ASN A O 1
ATOM 747 N N . ASN A 1 97 ? 19.485 -1.569 -8.970 1.00 75.81 97 ASN A N 1
ATOM 748 C CA . ASN A 1 97 ? 20.721 -2.077 -8.385 1.00 75.81 97 ASN A CA 1
ATOM 749 C C . ASN A 1 97 ? 20.731 -3.610 -8.457 1.00 75.81 97 ASN A C 1
ATOM 751 O O . ASN A 1 97 ? 19.731 -4.245 -8.131 1.00 75.81 97 ASN A O 1
ATOM 755 N N . ALA A 1 98 ? 21.878 -4.195 -8.797 1.00 70.81 98 ALA A N 1
ATOM 756 C CA . ALA A 1 98 ? 22.074 -5.638 -8.903 1.00 70.81 98 ALA A CA 1
ATOM 757 C C . ALA A 1 98 ? 21.849 -6.415 -7.591 1.00 70.81 98 ALA A C 1
ATOM 759 O O . ALA A 1 98 ? 21.510 -7.593 -7.621 1.00 70.81 98 ALA A O 1
ATOM 760 N N . GLU A 1 99 ? 22.017 -5.779 -6.427 1.00 71.38 99 GLU A N 1
ATOM 761 C CA . GLU A 1 99 ? 21.867 -6.472 -5.136 1.00 71.38 99 GLU A CA 1
ATOM 762 C C . GLU A 1 99 ? 20.424 -6.531 -4.622 1.00 71.38 99 GLU A C 1
ATOM 764 O O . GLU A 1 99 ? 20.075 -7.425 -3.850 1.00 71.38 99 GLU A O 1
ATOM 769 N N . LYS A 1 100 ? 19.597 -5.539 -4.975 1.00 71.31 100 LYS A N 1
ATOM 770 C CA . LYS A 1 100 ? 18.281 -5.330 -4.346 1.00 71.31 100 LYS A CA 1
ATOM 771 C C . LYS A 1 100 ? 17.164 -4.940 -5.309 1.00 71.31 100 LYS A C 1
ATOM 773 O O . LYS A 1 100 ? 16.023 -4.886 -4.869 1.00 71.31 100 LYS A O 1
ATOM 778 N N . GLY A 1 101 ? 17.465 -4.640 -6.571 1.00 73.44 101 GLY A N 1
ATOM 779 C CA . GLY A 1 101 ? 16.470 -4.341 -7.598 1.00 73.44 101 GLY A CA 1
ATOM 780 C C . GLY A 1 101 ? 15.635 -5.569 -7.964 1.00 73.44 101 GLY A C 1
ATOM 781 O O . GLY A 1 101 ? 15.982 -6.703 -7.632 1.00 73.44 101 GLY A O 1
ATOM 782 N N . LEU A 1 102 ? 14.520 -5.344 -8.655 1.00 76.75 102 LEU A N 1
ATOM 783 C CA . LEU A 1 102 ? 13.708 -6.432 -9.196 1.00 76.75 102 LEU A CA 1
ATOM 784 C C . LEU A 1 102 ? 14.445 -7.057 -10.387 1.00 76.75 102 LEU A C 1
ATOM 786 O O . LEU A 1 102 ? 14.764 -6.318 -11.320 1.00 76.75 102 LEU A O 1
ATOM 790 N N . PRO A 1 103 ? 14.714 -8.374 -10.385 1.00 77.75 103 PRO A N 1
ATOM 791 C CA . PRO A 1 103 ? 15.335 -9.031 -11.524 1.00 77.75 103 PRO A CA 1
ATOM 792 C C . PRO A 1 103 ? 14.361 -9.050 -12.702 1.00 77.75 103 PRO A C 1
ATOM 794 O O . PRO A 1 103 ? 13.182 -9.378 -12.552 1.00 77.75 103 PRO A O 1
ATOM 797 N N . LEU A 1 104 ? 14.870 -8.707 -13.874 1.00 74.25 104 LEU A N 1
ATOM 798 C CA . LEU A 1 104 ? 14.148 -8.679 -15.129 1.00 74.25 104 LEU A CA 1
ATOM 799 C C . LEU A 1 104 ? 14.824 -9.671 -16.069 1.00 74.25 104 LEU A C 1
ATOM 801 O O . LEU A 1 104 ? 15.884 -9.387 -16.616 1.00 74.25 104 LEU A O 1
ATOM 805 N N . ASP A 1 105 ? 14.216 -10.847 -16.201 1.00 77.19 105 ASP A N 1
ATOM 806 C CA . ASP A 1 105 ? 14.696 -11.929 -17.059 1.00 77.19 105 ASP A CA 1
ATOM 807 C C . ASP A 1 105 ? 13.720 -12.113 -18.224 1.00 77.19 105 ASP A C 1
ATOM 809 O O . ASP A 1 105 ? 12.520 -12.349 -18.035 1.00 77.19 105 ASP A O 1
ATOM 813 N N . VAL A 1 106 ? 14.234 -11.948 -19.437 1.00 73.38 106 VAL A N 1
ATOM 814 C CA . VAL A 1 106 ? 13.491 -12.077 -20.684 1.00 73.38 106 VAL A CA 1
ATOM 815 C C . VAL A 1 106 ? 14.131 -13.192 -21.490 1.00 73.38 106 VAL A C 1
ATOM 817 O O . VAL A 1 106 ? 15.293 -13.107 -21.890 1.00 73.38 106 VAL A O 1
ATOM 820 N N . SER A 1 107 ? 13.341 -14.226 -21.771 1.00 79.25 107 SER A N 1
ATOM 821 C CA . SER A 1 107 ? 13.736 -15.328 -22.641 1.00 79.25 107 SER A CA 1
ATOM 822 C C . SER A 1 107 ? 12.756 -15.472 -23.798 1.00 79.25 107 SER A C 1
ATOM 824 O O . SER A 1 107 ? 11.539 -15.391 -23.622 1.00 79.25 107 SER A O 1
ATOM 826 N N . VAL A 1 108 ? 13.295 -15.682 -24.998 1.00 75.94 108 VAL A N 1
ATOM 827 C CA . VAL A 1 108 ? 12.502 -15.969 -26.194 1.00 75.94 108 VAL A CA 1
ATOM 828 C C . VAL A 1 108 ? 12.412 -17.483 -26.348 1.00 75.94 108 VAL A C 1
ATOM 830 O O . VAL A 1 108 ? 13.427 -18.152 -26.524 1.00 75.94 108 VAL A O 1
ATOM 833 N N . ALA A 1 109 ? 11.197 -18.035 -26.290 1.00 75.62 109 ALA A N 1
ATOM 834 C CA . ALA A 1 109 ? 10.975 -19.486 -26.317 1.00 75.62 109 ALA A CA 1
ATOM 835 C C . ALA A 1 109 ? 11.571 -20.176 -27.562 1.00 75.62 109 ALA A C 1
ATOM 837 O O . ALA A 1 109 ? 11.976 -21.333 -27.490 1.00 75.62 109 ALA A O 1
ATOM 838 N N . GLU A 1 110 ? 11.647 -19.460 -28.686 1.00 78.00 110 GLU A N 1
ATOM 839 C CA . GLU A 1 110 ? 12.142 -19.965 -29.973 1.00 78.00 110 GLU A CA 1
ATOM 840 C C . GLU A 1 110 ? 13.660 -19.780 -30.170 1.00 78.00 110 GLU A C 1
ATOM 842 O O . GLU A 1 110 ? 14.243 -20.437 -31.029 1.00 78.00 110 GLU A O 1
ATOM 847 N N . TYR A 1 111 ? 14.317 -18.941 -29.357 1.00 76.94 111 TYR A N 1
ATOM 848 C CA . TYR A 1 111 ? 15.752 -18.645 -29.445 1.00 76.94 111 TYR A CA 1
ATOM 849 C C . TYR A 1 111 ? 16.398 -18.688 -28.050 1.00 76.94 111 TYR A C 1
ATOM 851 O O . TYR A 1 111 ? 16.476 -17.661 -27.375 1.00 76.94 111 TYR A O 1
ATOM 859 N N . PRO A 1 112 ? 16.901 -19.859 -27.609 1.00 69.94 112 PRO A N 1
ATOM 860 C CA . PRO A 1 112 ? 17.460 -20.046 -26.265 1.00 69.94 112 PRO A CA 1
ATOM 861 C C . PRO A 1 112 ? 18.653 -19.137 -25.943 1.00 69.94 112 PRO A C 1
ATOM 863 O O . PRO A 1 112 ? 18.871 -18.813 -24.775 1.00 69.94 112 PRO A O 1
ATOM 866 N N . ASP A 1 113 ? 19.397 -18.723 -26.972 1.00 76.62 113 ASP A N 1
ATOM 867 C CA . ASP A 1 113 ? 20.572 -17.852 -26.860 1.00 76.62 113 ASP A CA 1
ATOM 868 C C . ASP A 1 113 ? 20.204 -16.360 -26.744 1.00 76.62 113 ASP A C 1
ATOM 870 O O . ASP A 1 113 ? 21.039 -15.540 -26.365 1.00 76.62 113 ASP A O 1
ATOM 874 N N . ALA A 1 114 ? 18.949 -15.991 -27.028 1.00 70.88 114 ALA A N 1
ATOM 875 C CA . ALA A 1 114 ? 18.433 -14.638 -26.852 1.00 70.88 114 ALA A CA 1
ATOM 876 C C . ALA A 1 114 ? 17.853 -14.487 -25.436 1.00 70.88 114 ALA A C 1
ATOM 878 O O . ALA A 1 114 ? 16.643 -14.602 -25.215 1.00 70.88 114 ALA A O 1
ATOM 879 N N . ARG A 1 115 ? 18.745 -14.259 -24.466 1.00 75.81 115 ARG A N 1
ATOM 880 C CA . ARG A 1 115 ? 18.396 -13.954 -23.073 1.00 75.81 115 ARG A CA 1
ATOM 881 C C . ARG A 1 115 ? 18.852 -12.552 -22.701 1.00 75.81 115 ARG A C 1
ATOM 883 O O . ARG A 1 115 ? 20.007 -12.199 -22.929 1.00 75.81 115 ARG A O 1
ATOM 890 N N . TYR A 1 116 ? 17.956 -11.784 -22.093 1.00 74.88 116 TYR A N 1
ATOM 891 C CA . TYR A 1 116 ? 18.269 -10.493 -21.492 1.00 74.88 116 TYR A CA 1
ATOM 892 C C . TYR A 1 116 ? 17.989 -10.569 -19.996 1.00 74.88 116 TYR A C 1
ATOM 894 O O . TYR A 1 116 ? 16.875 -10.900 -19.599 1.00 74.88 116 TYR A O 1
ATOM 902 N N . SER A 1 117 ? 18.999 -10.269 -19.184 1.00 77.94 117 SER A N 1
ATOM 903 C CA . SER A 1 117 ? 18.878 -10.220 -17.731 1.00 77.94 117 SER A CA 1
ATOM 904 C C . SER A 1 117 ? 19.421 -8.893 -17.232 1.00 77.94 117 SER A C 1
ATOM 906 O O . SER A 1 117 ? 20.595 -8.591 -17.438 1.00 77.94 117 SER A O 1
ATOM 908 N N . ASP A 1 118 ? 18.582 -8.135 -16.543 1.00 79.25 118 ASP A N 1
ATOM 909 C CA . ASP A 1 118 ? 18.951 -6.874 -15.902 1.00 79.25 118 ASP A CA 1
ATOM 910 C C . ASP A 1 118 ? 18.120 -6.678 -14.626 1.00 79.25 118 ASP A C 1
ATOM 912 O O . ASP A 1 118 ? 17.340 -7.551 -14.244 1.00 79.25 118 ASP A O 1
ATOM 916 N N . TYR A 1 119 ? 18.285 -5.553 -13.944 1.00 81.81 119 TYR A N 1
ATOM 917 C CA . TYR A 1 119 ? 17.504 -5.183 -12.775 1.00 81.81 119 TYR A CA 1
ATOM 918 C C . TYR A 1 119 ? 16.673 -3.935 -13.065 1.00 81.81 119 TYR A C 1
ATOM 920 O O . TYR A 1 119 ? 16.993 -3.120 -13.928 1.00 81.81 119 TYR A O 1
ATOM 928 N N . THR A 1 120 ? 15.574 -3.777 -12.335 1.00 80.50 120 THR A N 1
ATOM 929 C CA . THR A 1 120 ? 14.747 -2.573 -12.388 1.00 80.50 120 THR A CA 1
ATOM 930 C C . THR A 1 120 ? 14.475 -2.043 -10.987 1.00 80.50 120 THR A C 1
ATOM 932 O O . THR A 1 120 ? 14.436 -2.785 -9.999 1.00 80.50 120 THR A O 1
ATOM 935 N N . GLY A 1 121 ? 14.333 -0.723 -10.896 1.00 84.25 121 GLY A N 1
ATOM 936 C CA . GLY A 1 121 ? 13.936 -0.064 -9.660 1.00 84.25 121 GLY A CA 1
ATOM 937 C C . GLY A 1 121 ? 12.463 -0.322 -9.353 1.00 84.25 121 GLY A C 1
ATOM 938 O O . GLY A 1 121 ? 11.659 -0.569 -10.253 1.00 84.25 121 GLY A O 1
ATOM 939 N N . TYR A 1 122 ? 12.098 -0.243 -8.078 1.00 88.31 122 TYR A N 1
ATOM 940 C CA . TYR A 1 122 ? 10.716 -0.414 -7.656 1.00 88.31 122 TYR A CA 1
ATOM 941 C C . TYR A 1 122 ? 10.352 0.445 -6.460 1.00 88.31 122 TYR A C 1
ATOM 943 O O . TYR A 1 122 ? 11.191 0.833 -5.645 1.00 88.31 122 TYR A O 1
ATOM 951 N N . ILE A 1 123 ? 9.054 0.693 -6.339 1.00 90.88 123 ILE A N 1
ATOM 952 C CA . ILE A 1 123 ? 8.450 1.260 -5.143 1.00 90.88 123 ILE A CA 1
ATOM 953 C C . ILE A 1 123 ? 7.535 0.208 -4.550 1.00 90.88 123 ILE A C 1
ATOM 955 O O . ILE A 1 123 ? 6.616 -0.270 -5.211 1.00 90.88 123 ILE A O 1
ATOM 959 N N . ARG A 1 124 ? 7.780 -0.151 -3.293 1.00 92.06 124 ARG A N 1
ATOM 960 C CA . ARG A 1 124 ? 6.996 -1.142 -2.567 1.00 92.06 124 ARG A CA 1
ATOM 961 C C . ARG A 1 124 ? 6.405 -0.518 -1.320 1.00 92.06 124 ARG A C 1
ATOM 963 O O . ARG A 1 124 ? 7.129 -0.057 -0.449 1.00 92.06 124 ARG A O 1
ATOM 970 N N . TYR A 1 125 ? 5.087 -0.534 -1.220 1.00 93.94 125 TYR A N 1
ATOM 971 C CA . TYR A 1 125 ? 4.375 -0.213 0.006 1.00 93.94 125 TYR A CA 1
ATOM 972 C C . TYR A 1 125 ? 3.847 -1.497 0.635 1.00 93.94 125 TYR A C 1
ATOM 974 O O . TYR A 1 125 ? 3.317 -2.350 -0.069 1.00 93.94 125 TYR A O 1
ATOM 982 N N . SER A 1 126 ? 3.973 -1.634 1.948 1.00 93.06 126 SER A N 1
ATOM 983 C CA . SER A 1 126 ? 3.456 -2.769 2.711 1.00 93.06 126 SER A CA 1
ATOM 984 C C . SER A 1 126 ? 2.633 -2.273 3.895 1.00 93.06 126 SER A C 1
ATOM 986 O O . SER A 1 126 ? 3.010 -1.316 4.568 1.00 93.06 126 SER A O 1
ATOM 988 N N . ILE A 1 127 ? 1.499 -2.914 4.159 1.00 93.62 127 ILE A N 1
ATOM 989 C CA . ILE A 1 127 ? 0.647 -2.636 5.319 1.00 93.62 127 ILE A CA 1
ATOM 990 C C . ILE A 1 127 ? 0.187 -3.954 5.943 1.00 93.62 127 ILE A C 1
ATOM 992 O O . ILE A 1 127 ? -0.010 -4.944 5.245 1.00 93.62 127 ILE A O 1
ATOM 996 N N . SER A 1 128 ? 0.018 -3.997 7.265 1.00 92.12 128 SER A N 1
ATOM 997 C CA . SER A 1 128 ? -0.442 -5.212 7.947 1.00 92.12 128 SER A CA 1
ATOM 998 C C . SER A 1 128 ? -1.874 -5.598 7.554 1.00 92.12 128 SER A C 1
ATOM 1000 O O . SER A 1 128 ? -2.754 -4.740 7.441 1.00 92.12 128 SER A O 1
ATOM 1002 N N . THR A 1 129 ? -2.144 -6.906 7.475 1.00 90.81 129 THR A N 1
ATOM 1003 C CA . THR A 1 129 ? -3.501 -7.440 7.261 1.00 90.81 129 THR A CA 1
ATOM 1004 C C . THR A 1 129 ? -4.486 -7.120 8.388 1.00 90.81 129 THR A C 1
ATOM 1006 O O . THR A 1 129 ? -5.686 -7.340 8.242 1.00 90.81 129 THR A O 1
ATOM 1009 N N . ASN A 1 130 ? -4.001 -6.592 9.518 1.00 88.69 130 ASN A N 1
ATOM 1010 C CA . ASN A 1 130 ? -4.841 -6.097 10.609 1.00 88.69 130 ASN A CA 1
ATOM 1011 C C . ASN A 1 130 ? -5.680 -4.872 10.208 1.00 88.69 130 ASN A C 1
ATOM 1013 O O . ASN A 1 130 ? -6.727 -4.635 10.814 1.00 88.69 130 ASN A O 1
ATOM 1017 N N . TYR A 1 131 ? -5.224 -4.109 9.209 1.00 88.00 131 TYR A N 1
ATOM 1018 C CA . TYR A 1 131 ? -5.895 -2.907 8.707 1.00 88.00 131 TYR A CA 1
ATOM 1019 C C . TYR A 1 131 ? -6.730 -3.191 7.456 1.00 88.00 131 TYR A C 1
ATOM 1021 O O . TYR A 1 131 ? -7.852 -2.703 7.343 1.00 88.00 131 TYR A O 1
ATOM 1029 N N . ILE A 1 132 ? -6.201 -3.995 6.528 1.00 88.12 132 ILE A N 1
ATOM 1030 C CA . ILE A 1 132 ? -6.859 -4.325 5.261 1.00 88.12 132 ILE A CA 1
ATOM 1031 C C . ILE A 1 132 ? -6.579 -5.772 4.858 1.00 88.12 132 ILE A C 1
ATOM 1033 O O . ILE A 1 132 ? -5.458 -6.252 4.975 1.00 88.12 132 ILE A O 1
ATOM 1037 N N . THR A 1 133 ? -7.594 -6.479 4.370 1.00 89.69 133 THR A N 1
ATOM 1038 C CA . THR A 1 133 ? -7.457 -7.855 3.884 1.00 89.69 133 THR A CA 1
ATOM 1039 C C . THR A 1 133 ? -8.386 -8.072 2.695 1.00 89.69 133 THR A C 1
ATOM 1041 O O . THR A 1 133 ? -9.550 -7.679 2.720 1.00 89.69 133 THR A O 1
ATOM 1044 N N . PHE A 1 134 ? -7.850 -8.686 1.653 1.00 87.25 134 PHE A N 1
ATOM 1045 C CA . PHE A 1 134 ? -8.521 -9.076 0.419 1.00 87.25 134 PHE A CA 1
ATOM 1046 C C . PHE A 1 134 ? -8.732 -10.594 0.324 1.00 87.25 134 PHE A C 1
ATOM 1048 O O . PHE A 1 134 ? -9.562 -11.055 -0.454 1.00 87.25 134 PHE A O 1
ATOM 1055 N N . GLY A 1 135 ? -8.015 -11.370 1.141 1.00 83.25 135 GLY A N 1
ATOM 1056 C CA . GLY A 1 135 ? -8.086 -12.829 1.179 1.00 83.25 135 GLY A CA 1
ATOM 1057 C C . GLY A 1 135 ? -6.764 -13.493 0.800 1.00 83.25 135 GLY A C 1
ATOM 1058 O O . GLY A 1 135 ? -5.867 -12.876 0.223 1.00 83.25 135 GLY A O 1
ATOM 1059 N N . ASN A 1 136 ? -6.624 -14.770 1.161 1.00 81.88 136 ASN A N 1
ATOM 1060 C CA . ASN A 1 136 ? -5.401 -15.523 0.890 1.00 81.88 136 ASN A CA 1
ATOM 1061 C C . ASN A 1 136 ? -5.169 -15.669 -0.617 1.00 81.88 136 ASN A C 1
ATOM 1063 O O . ASN A 1 136 ? -6.057 -16.116 -1.338 1.00 81.88 136 ASN A O 1
ATOM 1067 N N . GLY A 1 137 ? -3.957 -15.329 -1.062 1.00 82.00 137 GLY A N 1
ATOM 1068 C CA . GLY A 1 137 ? -3.570 -15.412 -2.470 1.00 82.00 137 GLY A CA 1
ATOM 1069 C C . GLY A 1 137 ? -4.187 -14.326 -3.349 1.00 82.00 137 GLY A C 1
ATOM 1070 O O . GLY A 1 137 ? -4.200 -14.483 -4.565 1.00 82.00 137 GLY A O 1
ATOM 1071 N N . TYR A 1 138 ? -4.714 -13.245 -2.762 1.00 89.69 138 TYR A N 1
ATOM 1072 C CA . TYR A 1 138 ? -5.199 -12.121 -3.551 1.00 89.69 138 TYR A CA 1
ATOM 1073 C C . TYR A 1 138 ? -4.050 -11.481 -4.330 1.00 89.69 138 TYR A C 1
ATOM 1075 O O . TYR A 1 138 ? -3.052 -11.057 -3.743 1.00 89.69 138 TYR A O 1
ATOM 1083 N N . GLU A 1 139 ? -4.234 -11.376 -5.640 1.00 91.88 139 GLU A N 1
ATOM 1084 C CA . GLU A 1 139 ? -3.310 -10.732 -6.556 1.00 91.88 139 GLU A CA 1
ATOM 1085 C C . GLU A 1 139 ? -4.112 -9.955 -7.603 1.00 91.88 139 GLU A C 1
ATOM 1087 O O . GLU A 1 139 ? -5.032 -10.490 -8.221 1.00 91.88 139 GLU A O 1
ATOM 1092 N N . SER A 1 140 ? -3.805 -8.670 -7.772 1.00 91.94 140 SER A N 1
ATOM 1093 C CA . SER A 1 140 ? -4.495 -7.804 -8.726 1.00 91.94 140 SER A CA 1
ATOM 1094 C C . SER A 1 140 ? -3.558 -6.736 -9.261 1.00 91.94 140 SER A C 1
ATOM 1096 O O . SER A 1 140 ? -2.945 -5.992 -8.496 1.00 91.94 140 SER A O 1
ATOM 1098 N N . TYR A 1 141 ? -3.535 -6.583 -10.580 1.00 89.06 141 TYR A N 1
ATOM 1099 C CA . TYR A 1 141 ? -2.850 -5.472 -11.227 1.00 89.06 141 TYR A CA 1
ATOM 1100 C C . TYR A 1 141 ? -3.740 -4.230 -11.192 1.00 89.06 141 TYR A C 1
ATOM 1102 O O . TYR A 1 141 ? -4.910 -4.280 -11.568 1.00 89.06 141 TYR A O 1
ATOM 1110 N N . ILE A 1 142 ? -3.191 -3.119 -10.709 1.00 89.31 142 ILE A N 1
ATOM 1111 C CA . ILE A 1 142 ? -3.823 -1.792 -10.788 1.00 89.31 142 ILE A CA 1
ATOM 1112 C C . ILE A 1 142 ? -3.286 -0.988 -11.974 1.00 89.31 142 ILE A C 1
ATOM 1114 O O . ILE A 1 142 ? -3.912 -0.013 -12.379 1.00 89.31 142 ILE A O 1
ATOM 1118 N N . LEU A 1 143 ? -2.140 -1.406 -12.523 1.00 86.44 143 LEU A N 1
ATOM 1119 C CA . LEU A 1 143 ? -1.520 -0.828 -13.705 1.00 86.44 143 LEU A CA 1
ATOM 1120 C C . LEU A 1 143 ? -0.855 -1.931 -14.539 1.00 86.44 143 LEU A C 1
ATOM 1122 O O . LEU A 1 143 ? -0.013 -2.678 -14.028 1.00 86.44 143 LEU A O 1
ATOM 1126 N N . GLY A 1 144 ? -1.244 -2.013 -15.813 1.00 85.00 144 GLY A N 1
ATOM 1127 C CA . GLY A 1 144 ? -0.793 -3.027 -16.769 1.00 85.00 144 GLY A CA 1
ATOM 1128 C C . GLY A 1 144 ? -1.216 -4.465 -16.412 1.00 85.00 144 GLY A C 1
ATOM 1129 O O . GLY A 1 144 ? -2.195 -4.671 -15.704 1.00 85.00 144 GLY A O 1
ATOM 1130 N N . ASP A 1 145 ? -0.500 -5.461 -16.941 1.00 83.50 145 ASP A N 1
ATOM 1131 C CA . ASP A 1 145 ? -0.739 -6.908 -16.760 1.00 83.50 145 ASP A CA 1
ATOM 1132 C C . ASP A 1 145 ? 0.506 -7.672 -16.228 1.00 83.50 145 ASP A C 1
ATOM 1134 O O . ASP A 1 145 ? 1.467 -7.043 -15.801 1.00 83.50 145 ASP A O 1
ATOM 1138 N N . ASN A 1 146 ? 0.526 -9.011 -16.266 1.00 82.06 146 ASN A N 1
ATOM 1139 C CA . ASN A 1 146 ? 1.667 -9.844 -15.831 1.00 82.06 146 ASN A CA 1
ATOM 1140 C C . ASN A 1 146 ? 2.864 -9.865 -16.815 1.00 82.06 146 ASN A C 1
ATOM 1142 O O . ASN A 1 146 ? 3.857 -10.550 -16.586 1.00 82.06 146 ASN A O 1
ATOM 1146 N N . ARG A 1 147 ? 2.804 -9.162 -17.948 1.00 79.56 147 ARG A N 1
ATOM 1147 C CA . ARG A 1 147 ? 3.893 -9.192 -18.932 1.00 79.56 147 ARG A CA 1
ATOM 1148 C C . ARG A 1 147 ? 5.048 -8.300 -18.486 1.00 79.56 147 ARG A C 1
ATOM 1150 O O . ARG A 1 147 ? 4.849 -7.137 -18.137 1.00 79.56 147 ARG A O 1
ATOM 1157 N N . THR A 1 148 ? 6.261 -8.840 -18.541 1.00 72.50 148 THR A N 1
ATOM 1158 C CA . THR A 1 148 ? 7.512 -8.119 -18.251 1.00 72.50 148 THR A CA 1
ATOM 1159 C C . THR A 1 148 ? 8.010 -7.295 -19.439 1.00 72.50 148 THR A C 1
ATOM 1161 O O . THR A 1 148 ? 8.738 -6.320 -19.246 1.00 72.50 148 THR A O 1
ATOM 1164 N N . VAL A 1 149 ? 7.583 -7.659 -20.653 1.00 73.06 149 VAL A N 1
ATOM 1165 C CA . VAL A 1 149 ? 7.925 -6.993 -21.914 1.00 73.06 149 VAL A CA 1
ATOM 1166 C C . VAL A 1 149 ? 6.652 -6.578 -22.640 1.00 73.06 149 VAL A C 1
ATOM 1168 O O . VAL A 1 149 ? 5.695 -7.353 -22.713 1.00 73.06 149 VAL A O 1
ATOM 1171 N N . VAL A 1 150 ? 6.653 -5.360 -23.172 1.00 79.00 150 VAL A N 1
ATOM 1172 C CA . VAL A 1 150 ? 5.561 -4.790 -23.971 1.00 79.00 150 VAL A CA 1
ATOM 1173 C C . VAL A 1 150 ? 6.053 -4.462 -25.378 1.00 79.00 150 VAL A C 1
ATOM 1175 O O . VAL A 1 150 ? 7.213 -4.103 -25.569 1.00 79.00 150 VAL A O 1
ATOM 1178 N N . SER A 1 151 ? 5.180 -4.642 -26.369 1.00 67.44 151 SER A N 1
ATOM 1179 C CA . SER A 1 151 ? 5.556 -4.646 -27.799 1.00 67.44 151 SER A CA 1
ATOM 1180 C C . SER A 1 151 ? 5.058 -3.422 -28.570 1.00 67.44 151 SER A C 1
ATOM 1182 O O . SER A 1 151 ? 5.496 -3.173 -29.691 1.00 67.44 151 SER A O 1
ATOM 1184 N N . ALA A 1 152 ? 4.155 -2.633 -27.980 1.00 64.38 152 ALA A N 1
ATOM 1185 C CA . ALA A 1 152 ? 3.596 -1.442 -28.610 1.00 64.38 152 ALA A CA 1
ATOM 1186 C C . ALA A 1 152 ? 3.835 -0.185 -27.763 1.00 64.38 152 ALA A C 1
ATOM 1188 O O . ALA A 1 152 ? 3.681 -0.201 -26.546 1.00 64.38 152 ALA A O 1
ATOM 1189 N N . GLY A 1 153 ? 4.126 0.943 -28.423 1.00 59.53 153 GLY A N 1
ATOM 1190 C CA . GLY A 1 153 ? 4.352 2.239 -27.760 1.00 59.53 153 GLY A CA 1
ATOM 1191 C C . GLY A 1 153 ? 3.119 2.842 -27.070 1.00 59.53 153 GLY A C 1
ATOM 1192 O O . GLY A 1 153 ? 3.226 3.872 -26.414 1.00 59.53 153 GLY A O 1
ATOM 1193 N N . THR A 1 154 ? 1.945 2.225 -27.223 1.00 56.16 154 THR A N 1
ATOM 1194 C CA . THR A 1 154 ? 0.699 2.590 -26.531 1.00 56.16 154 THR A CA 1
ATOM 1195 C C . THR A 1 154 ? 0.461 1.783 -25.254 1.00 56.16 154 THR A C 1
ATOM 1197 O O . THR A 1 154 ? -0.468 2.096 -24.507 1.00 56.16 154 THR A O 1
ATOM 1200 N N . GLU A 1 155 ? 1.257 0.743 -24.993 1.00 67.19 155 GLU A N 1
ATOM 1201 C CA . GLU A 1 155 ? 1.146 -0.067 -23.781 1.00 67.19 155 GLU A CA 1
ATOM 1202 C C . GLU A 1 155 ? 1.817 0.638 -22.599 1.00 67.19 155 GLU A C 1
ATOM 1204 O O . GLU A 1 155 ? 2.829 1.326 -22.737 1.00 67.19 155 GLU A O 1
ATOM 1209 N N . ASN A 1 156 ? 1.233 0.494 -21.409 1.00 70.81 156 ASN A N 1
ATOM 1210 C CA . ASN A 1 156 ? 1.759 1.170 -20.235 1.00 70.81 156 ASN A CA 1
ATOM 1211 C C . ASN A 1 156 ? 3.031 0.471 -19.728 1.00 70.81 156 ASN A C 1
ATOM 1213 O O . ASN A 1 156 ? 2.995 -0.705 -19.365 1.00 70.81 156 ASN A O 1
ATOM 1217 N N . LEU A 1 157 ? 4.141 1.213 -19.677 1.00 79.69 157 LEU A N 1
ATOM 1218 C CA . LEU A 1 157 ? 5.429 0.728 -19.171 1.00 79.69 157 LEU A CA 1
ATOM 1219 C C . LEU A 1 157 ? 5.400 0.477 -17.657 1.00 79.69 157 LEU A C 1
ATOM 1221 O O . LEU A 1 157 ? 6.150 -0.361 -17.157 1.00 79.69 157 LEU A O 1
ATOM 1225 N N . GLY A 1 158 ? 4.529 1.173 -16.922 1.00 83.06 158 GLY A N 1
ATOM 1226 C CA . GLY A 1 158 ? 4.333 0.956 -15.494 1.00 83.06 158 GLY A CA 1
ATOM 1227 C C . GLY A 1 158 ? 3.583 -0.349 -15.213 1.00 83.06 158 GLY A C 1
ATOM 1228 O O . GLY A 1 158 ? 2.561 -0.663 -15.826 1.00 83.06 158 GLY A O 1
ATOM 1229 N N . GLN A 1 159 ? 4.073 -1.123 -14.250 1.00 88.38 159 GLN A N 1
ATOM 1230 C CA . GLN A 1 159 ? 3.384 -2.274 -13.677 1.00 88.38 159 GLN A CA 1
ATOM 1231 C C . GLN A 1 159 ? 3.164 -2.026 -12.197 1.00 88.38 159 GLN A C 1
ATOM 1233 O O . GLN A 1 159 ? 4.126 -1.908 -11.447 1.00 88.38 159 GLN A O 1
ATOM 1238 N N . ALA A 1 160 ? 1.909 -2.005 -11.764 1.00 89.75 160 ALA A N 1
ATOM 1239 C CA . ALA A 1 160 ? 1.582 -1.898 -10.354 1.00 89.75 160 ALA A CA 1
ATOM 1240 C C . ALA A 1 160 ? 0.733 -3.094 -9.929 1.00 89.75 160 ALA A C 1
ATOM 1242 O O . ALA A 1 160 ? -0.364 -3.313 -10.447 1.00 89.75 160 ALA A O 1
ATOM 1243 N N . LEU A 1 161 ? 1.262 -3.858 -8.982 1.00 92.12 161 LEU A N 1
ATOM 1244 C CA . LEU A 1 161 ? 0.707 -5.102 -8.475 1.00 92.12 161 LEU A CA 1
ATOM 1245 C C . LEU A 1 161 ? 0.306 -4.930 -7.014 1.00 92.12 161 LEU A C 1
ATOM 1247 O O . LEU A 1 161 ? 1.105 -4.470 -6.203 1.00 92.12 161 LEU A O 1
ATOM 1251 N N . ILE A 1 162 ? -0.911 -5.337 -6.672 1.00 92.88 162 ILE A N 1
ATOM 1252 C CA . ILE A 1 162 ? -1.340 -5.547 -5.291 1.00 92.88 162 ILE A CA 1
ATOM 1253 C C . ILE A 1 162 ? -1.317 -7.044 -5.029 1.00 92.88 162 ILE A C 1
ATOM 1255 O O . ILE A 1 162 ? -1.974 -7.799 -5.741 1.00 92.88 162 ILE A O 1
ATOM 1259 N N . LYS A 1 163 ? -0.610 -7.458 -3.983 1.00 93.56 163 LYS A N 1
ATOM 1260 C CA . LYS A 1 163 ? -0.536 -8.849 -3.546 1.00 93.56 163 LYS A CA 1
ATOM 1261 C C . LYS A 1 163 ? -0.751 -8.940 -2.044 1.00 93.56 163 LYS A C 1
ATOM 1263 O O . LYS A 1 163 ? -0.196 -8.146 -1.286 1.00 93.56 163 LYS A O 1
ATOM 1268 N N . GLN A 1 164 ? -1.542 -9.910 -1.603 1.00 90.38 164 GLN A N 1
ATOM 1269 C CA . GLN A 1 164 ? -1.652 -10.252 -0.190 1.00 90.38 164 GLN A CA 1
ATOM 1270 C C . GLN A 1 164 ? -0.759 -11.445 0.139 1.00 90.38 164 GLN A C 1
ATOM 1272 O O . GLN A 1 164 ? -0.946 -12.549 -0.373 1.00 90.38 164 GLN A O 1
ATOM 1277 N N . GLU A 1 165 ? 0.181 -11.216 1.047 1.00 88.62 165 GLU A N 1
ATOM 1278 C CA . GLU A 1 165 ? 1.054 -12.230 1.625 1.00 88.62 165 GLU A CA 1
ATOM 1279 C C . GLU A 1 165 ? 0.706 -12.445 3.106 1.00 88.62 165 GLU A C 1
ATOM 1281 O O . GLU A 1 165 ? -0.148 -11.765 3.681 1.00 88.62 165 GLU A O 1
ATOM 1286 N N . SER A 1 166 ? 1.323 -13.445 3.739 1.00 85.19 166 SER A N 1
ATOM 1287 C CA . SER A 1 166 ? 0.992 -13.821 5.117 1.00 85.19 166 SER A CA 1
ATOM 1288 C C . SER A 1 166 ? 1.241 -12.663 6.091 1.00 85.19 166 SER A C 1
ATOM 1290 O O . SER A 1 166 ? 2.375 -12.399 6.482 1.00 85.19 166 SER A O 1
ATOM 1292 N N . GLY A 1 167 ? 0.166 -11.999 6.519 1.00 85.94 167 GLY A N 1
ATOM 1293 C CA . GLY A 1 167 ? 0.204 -10.911 7.497 1.00 85.94 167 GLY A CA 1
ATOM 1294 C C . GLY A 1 167 ? 0.375 -9.508 6.909 1.00 85.94 167 GLY A C 1
ATOM 1295 O O . GLY A 1 167 ? 0.325 -8.536 7.671 1.00 85.94 167 GLY A O 1
ATOM 1296 N N . GLN A 1 168 ? 0.557 -9.373 5.589 1.00 91.25 168 GLN A N 1
ATOM 1297 C CA . GLN A 1 168 ? 0.753 -8.080 4.926 1.00 91.25 168 GLN A CA 1
ATOM 1298 C C . GLN A 1 168 ? 0.082 -8.004 3.551 1.00 91.25 168 GLN A C 1
ATOM 1300 O O . GLN A 1 168 ? 0.047 -8.969 2.793 1.00 91.25 168 GLN A O 1
ATOM 1305 N N . VAL A 1 169 ? -0.414 -6.821 3.210 1.00 92.00 169 VAL A N 1
ATOM 1306 C CA . VAL A 1 169 ? -0.801 -6.454 1.850 1.00 92.00 169 VAL A CA 1
ATOM 1307 C C . VAL A 1 169 ? 0.280 -5.551 1.284 1.00 92.00 169 VAL A C 1
ATOM 1309 O O . VAL A 1 169 ? 0.674 -4.569 1.913 1.00 92.00 169 VAL A O 1
ATOM 1312 N N . ILE A 1 170 ? 0.751 -5.891 0.091 1.00 92.94 170 ILE A N 1
ATOM 1313 C CA . ILE A 1 170 ? 1.870 -5.245 -0.574 1.00 92.94 170 ILE A CA 1
ATOM 1314 C C . ILE A 1 170 ? 1.374 -4.630 -1.881 1.00 92.94 170 ILE A C 1
ATOM 1316 O O . ILE A 1 170 ? 0.689 -5.289 -2.659 1.00 92.94 170 ILE A O 1
ATOM 1320 N N . ILE A 1 171 ? 1.738 -3.374 -2.133 1.00 92.94 171 ILE A N 1
ATOM 1321 C CA . ILE A 1 171 ? 1.645 -2.737 -3.448 1.00 92.94 171 ILE A CA 1
ATOM 1322 C C . ILE A 1 171 ? 3.065 -2.599 -3.983 1.00 92.94 171 ILE A C 1
ATOM 1324 O O . ILE A 1 171 ? 3.920 -2.048 -3.298 1.00 92.94 171 ILE A O 1
ATOM 1328 N N . THR A 1 172 ? 3.341 -3.092 -5.183 1.00 91.88 172 THR A N 1
ATOM 1329 C CA . THR A 1 172 ? 4.641 -2.940 -5.847 1.00 91.88 172 THR A CA 1
ATOM 1330 C C . THR A 1 172 ? 4.447 -2.279 -7.197 1.00 91.88 172 THR A C 1
ATOM 1332 O O . THR A 1 172 ? 3.698 -2.792 -8.020 1.00 91.88 172 THR A O 1
ATOM 1335 N N . LEU A 1 173 ? 5.113 -1.147 -7.407 1.00 90.00 173 LEU A N 1
ATOM 1336 C CA . LEU A 1 173 ? 5.258 -0.483 -8.695 1.00 90.00 173 LEU A CA 1
ATOM 1337 C C . LEU A 1 173 ? 6.655 -0.782 -9.243 1.00 90.00 173 LEU A C 1
ATOM 1339 O O . LEU A 1 173 ? 7.647 -0.458 -8.591 1.00 90.00 173 LEU A O 1
ATOM 1343 N N . GLY A 1 174 ? 6.717 -1.364 -10.432 1.00 87.31 174 GLY A N 1
ATOM 1344 C CA . GLY A 1 174 ? 7.932 -1.560 -11.218 1.00 87.31 174 GLY A CA 1
ATOM 1345 C C . GLY A 1 174 ? 7.730 -1.096 -12.659 1.00 87.31 174 GLY A C 1
ATOM 1346 O O . GLY A 1 174 ? 6.610 -0.790 -13.071 1.00 87.31 174 GLY A O 1
ATOM 1347 N N . TYR A 1 175 ? 8.816 -1.054 -13.427 1.00 83.88 175 TYR A N 1
ATOM 1348 C CA . TYR A 1 175 ? 8.797 -0.643 -14.832 1.00 83.88 175 TYR A CA 1
ATOM 1349 C C . TYR A 1 175 ? 9.232 -1.785 -15.745 1.00 83.88 175 TYR A C 1
ATOM 1351 O O . TYR A 1 175 ? 10.174 -2.518 -15.437 1.00 83.88 175 TYR A O 1
ATOM 1359 N N . ARG A 1 176 ? 8.519 -1.915 -16.861 1.00 80.56 176 ARG A N 1
ATOM 1360 C CA . ARG A 1 176 ? 8.705 -2.930 -17.900 1.00 80.56 176 ARG A CA 1
ATOM 1361 C C . ARG A 1 176 ? 9.651 -2.434 -18.980 1.00 80.56 176 ARG A C 1
ATOM 1363 O O . ARG A 1 176 ? 9.846 -1.230 -19.143 1.00 80.56 176 ARG A O 1
ATOM 1370 N N . VAL A 1 177 ? 10.166 -3.374 -19.765 1.00 74.81 177 VAL A N 1
ATOM 1371 C CA . VAL A 1 177 ? 11.004 -3.073 -20.929 1.00 74.81 177 VAL A CA 1
ATOM 1372 C C . VAL A 1 177 ? 10.153 -3.088 -22.198 1.00 74.81 177 VAL A C 1
ATOM 1374 O O . VAL A 1 177 ? 9.274 -3.938 -22.361 1.00 74.81 177 VAL A O 1
ATOM 1377 N N . GLN A 1 178 ? 10.411 -2.134 -23.089 1.00 72.88 178 GLN A N 1
ATOM 1378 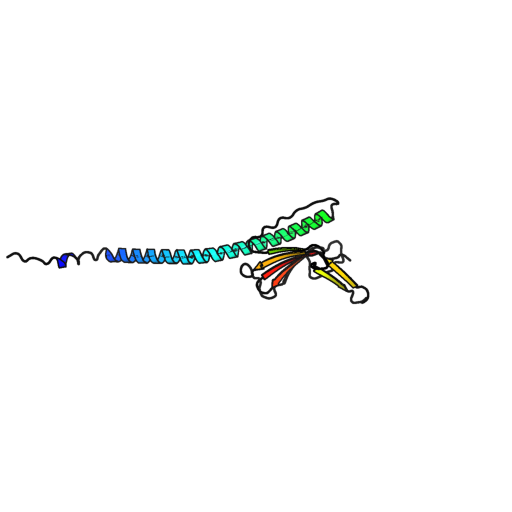C CA . GLN A 1 178 ? 9.844 -2.104 -24.434 1.00 72.88 178 GLN A CA 1
ATOM 1379 C C . GLN A 1 178 ? 10.786 -2.842 -25.395 1.00 72.88 178 GLN A C 1
ATOM 1381 O O . GLN A 1 178 ? 11.986 -2.559 -25.391 1.00 72.88 178 GLN A O 1
ATOM 1386 N N . ALA A 1 179 ? 10.245 -3.782 -26.174 1.00 64.94 179 ALA A N 1
ATOM 1387 C CA . ALA A 1 179 ? 10.969 -4.499 -27.230 1.00 64.94 179 ALA A CA 1
ATOM 1388 C C . ALA A 1 179 ? 10.826 -3.824 -28.600 1.00 64.94 179 ALA A C 1
ATOM 1390 O O . ALA A 1 179 ? 9.779 -3.175 -28.835 1.00 64.94 179 ALA A O 1
#

Foldseek 3Di:
DDDDDDPVVVVVPPPPPVVVVVVVVVVVVVVVVVCVVVVVVVVLVVVLQVLVVLVVVVVVLLVVVLVQVVVPVVDPVDDDDTDHDDDAKDKDWFAFDPPDFAWQWDADPVDRPPIDIGGWIKIKIKGFVSNPDPDPFDKDWPAADPDQEDEDPPHRQWTWMWTDDDGMIMIMIIGHYYD

Sequence (179 aa):
MRVKKSPFKRLRKNKKAASPAISMVIITAVTIVLVLVAGSYAYQTLERQQGASEFETVKKSILVFDDAVRDVAWDLGGSRSARFTINYGGLEIMPNNAEKGLPLDVSVAEYPDARYSDYTGYIRYSISTNYITFGNGYESYILGDNRTVVSAGTENLGQALIKQESGQVIITLGYRVQA

Radius of gyration: 32.73 Å; chains: 1; bounding box: 72×38×112 Å

Secondary structure (DSSP, 8-state):
------GGGSGGG-TTTHHHHHHHHHHHHHHHHHHHHHHHHHHHHHHHHHHHHHHHHHHHHHHHHHHHHHHHHHSTT---------SSSEEEEE-S-TTTSEEEEEEETTEEEEEEEEEE-EEEEEEETTT----TT-EEEEES-S-SEE-STTS-SEEEEEEEETTEEEEEEEEPEE-

pLDDT: mean 81.98, std 12.65, range [35.69, 97.12]